Protein AF-A0A0F9FDE9-F1 (afdb_monomer)

Mean predicted aligned error: 2.9 Å

InterPro domains:
  IPR000340 Dual specificity phosphatase, catalytic domain [PF00782] (27-140)
  IPR000387 Tyrosine-specific protein phosphatases domain [PS50056] (70-134)
  IPR016130 Protein-tyrosine phosphatase, active site [PS00383] (91-101)
  IPR020422 Dual specificity protein phosphatase domain [PS50054] (2-144)
  IPR020422 Dual specificity protein phosphatase domain [SM00195] (2-141)
  IPR029021 Protein-tyrosine phosphatase-like [G3DSA:3.90.190.10] (6-143)
  IPR029021 Protein-tyrosine phosphatase-like [SSF52799] (19-141)
  IPR050561 Protein Tyrosine Phosphatase [PTHR23339] (28-136)

Nearest PDB structures (foldseek):
  2g6z-assembly1_B  TM=8.691E-01  e=6.005E-10  Homo sapiens
  4erc-assembly1_A  TM=8.427E-01  e=4.369E-09  Homo sapiens
  4d3p-assembly1_A  TM=8.347E-01  e=7.290E-09  Homo sapiens
  4jmk-assembly1_A  TM=8.063E-01  e=2.026E-09  Homo sapiens
  4d3q-assembly1_B  TM=8.545E-01  e=1.217E-08  Homo sapiens

Secondary structure (DSSP, 8-state):
---EEEETTTEEEE---TTS-HHHHHHHHHHHT--EEEE-SSS--TTTSSSSS-EEEE----SSS-S-HHHHHHHHHHHHHHHHTT--EEEE-SSSSSHHHHHHHHHHHHHHT--HHHHHHHHHHHSTT----HHHHHHHHT--

Sequence (144 aa):
MKVYEILAGKLYQRGRFDKWPKERKLLELKELGITVVANMIRIPDDDISGPDGVEYYMLPIADGKIKDPDMLNKLADRLLQRILEGQKVLIHCNAGRNRSGLVSALIVRGYYNISGQEALNYVRRKRPQAIANPHFEAYLEGLP

pLDDT: mean 94.73, std 7.22, range [53.69, 98.81]

Foldseek 3Di:
DDWFDLDPLAEIWFEDDLPPDLVVVVVVCVVSQAQEEEEQAPDDRPSQVDPPRHHYHYDHADLAAGDCVPVLLVVLVVSLVCSVVVHHYYYYYHGRQAPSLLSQLSSQCVNVVHALQVSNVSSCVRPPNGHVHVNSVVVRNPGD

Organism: NCBI:txid412755

Structure (mmCIF, N/CA/C/O backbone):
data_AF-A0A0F9FDE9-F1
#
_entry.id   AF-A0A0F9FDE9-F1
#
loop_
_atom_site.group_PDB
_atom_site.id
_atom_site.type_symbol
_atom_site.label_atom_id
_atom_site.label_alt_id
_atom_site.label_comp_id
_atom_site.label_asym_id
_atom_site.label_entity_id
_atom_site.label_seq_id
_atom_site.pdbx_PDB_ins_code
_atom_site.Cartn_x
_atom_site.Cartn_y
_atom_site.Cartn_z
_atom_site.occupancy
_atom_site.B_iso_or_equiv
_atom_site.auth_seq_id
_atom_site.auth_comp_id
_atom_site.auth_asym_id
_atom_site.auth_atom_id
_atom_site.pdbx_PDB_model_num
ATOM 1 N N . MET A 1 1 ? 16.922 5.237 -2.131 1.00 61.84 1 MET A N 1
ATOM 2 C CA . MET A 1 1 ? 15.735 5.524 -1.290 1.00 61.84 1 MET A CA 1
ATOM 3 C C . MET A 1 1 ? 15.501 4.341 -0.374 1.00 61.84 1 MET A C 1
ATOM 5 O O . MET A 1 1 ? 15.665 3.223 -0.835 1.00 61.84 1 MET A O 1
ATOM 9 N N . LYS A 1 2 ? 15.155 4.595 0.891 1.00 87.94 2 LYS A N 1
ATOM 10 C CA . LYS A 1 2 ? 14.955 3.576 1.930 1.00 87.94 2 LYS A CA 1
ATOM 11 C C . LYS A 1 2 ? 13.612 2.848 1.755 1.00 87.94 2 LYS A C 1
ATOM 13 O O . LYS A 1 2 ? 12.614 3.488 1.413 1.00 87.94 2 LYS A O 1
ATOM 18 N N . VAL A 1 3 ? 13.599 1.540 2.006 1.00 94.62 3 VAL A N 1
ATOM 19 C CA . VAL A 1 3 ? 12.375 0.753 2.220 1.00 94.62 3 VAL A CA 1
ATOM 20 C C . VAL A 1 3 ? 11.953 0.916 3.679 1.00 94.62 3 VAL A C 1
ATOM 22 O O . VAL A 1 3 ? 12.781 0.831 4.584 1.00 94.62 3 VAL A O 1
ATOM 25 N N . TYR A 1 4 ? 10.676 1.205 3.909 1.00 97.50 4 TYR A N 1
ATOM 26 C CA . TYR A 1 4 ? 10.102 1.351 5.243 1.00 97.50 4 TYR A CA 1
ATOM 27 C C . TYR A 1 4 ? 9.238 0.140 5.545 1.00 97.50 4 TYR A C 1
ATOM 29 O O . TYR A 1 4 ? 8.319 -0.163 4.791 1.00 97.50 4 TYR A O 1
ATOM 37 N N . GLU A 1 5 ? 9.511 -0.523 6.655 1.00 97.62 5 GLU A N 1
ATOM 38 C CA . GLU A 1 5 ? 8.650 -1.577 7.166 1.00 97.62 5 GLU A CA 1
ATOM 39 C C . GLU A 1 5 ? 7.506 -0.945 7.964 1.00 97.62 5 GLU A C 1
ATOM 41 O O . GLU A 1 5 ? 7.723 -0.262 8.968 1.00 97.62 5 GLU A O 1
ATOM 46 N N . ILE A 1 6 ? 6.284 -1.118 7.469 1.00 98.50 6 ILE A N 1
ATOM 47 C CA . ILE A 1 6 ? 5.075 -0.578 8.086 1.00 98.50 6 ILE A CA 1
ATOM 48 C C . ILE A 1 6 ? 4.540 -1.596 9.089 1.00 98.50 6 ILE A C 1
ATOM 50 O O . ILE A 1 6 ? 4.514 -1.311 10.285 1.00 98.50 6 ILE A O 1
ATOM 54 N N . LEU A 1 7 ? 4.203 -2.803 8.625 1.00 98.25 7 LEU A N 1
ATOM 55 C CA . LEU A 1 7 ? 3.902 -3.946 9.488 1.00 98.25 7 LEU A CA 1
ATOM 56 C C . LEU A 1 7 ? 5.125 -4.857 9.528 1.00 98.25 7 LEU A C 1
ATOM 58 O O . LEU A 1 7 ? 5.580 -5.317 8.480 1.00 98.25 7 LEU A O 1
ATOM 62 N N . ALA A 1 8 ? 5.627 -5.125 10.733 1.00 96.94 8 ALA A N 1
ATOM 63 C CA . ALA A 1 8 ? 6.828 -5.928 10.944 1.00 96.94 8 ALA A CA 1
ATOM 64 C C . ALA A 1 8 ? 6.718 -7.298 10.252 1.00 96.94 8 ALA A C 1
ATOM 66 O O . ALA A 1 8 ? 5.791 -8.071 10.521 1.00 96.94 8 ALA A O 1
ATOM 67 N N . GLY A 1 9 ? 7.658 -7.565 9.348 1.00 96.88 9 GLY A N 1
ATOM 68 C CA . GLY A 1 9 ? 7.793 -8.777 8.551 1.00 96.88 9 GLY A CA 1
ATOM 69 C C . GLY A 1 9 ? 6.763 -8.960 7.437 1.00 96.88 9 GLY A C 1
ATOM 70 O O . GLY A 1 9 ? 6.779 -10.017 6.814 1.00 96.88 9 GLY A O 1
ATOM 71 N N . LYS A 1 10 ? 5.847 -8.004 7.215 1.00 98.25 10 LYS A N 1
ATOM 72 C CA . LYS A 1 10 ? 4.619 -8.230 6.425 1.00 98.25 10 LYS A CA 1
ATOM 73 C C . LYS A 1 10 ? 4.354 -7.185 5.346 1.00 98.25 10 LYS A C 1
ATOM 75 O O . LYS A 1 10 ? 4.055 -7.542 4.212 1.00 98.25 10 LYS A O 1
ATOM 80 N N . LEU A 1 11 ? 4.436 -5.900 5.695 1.00 98.69 11 LEU A N 1
ATOM 81 C CA . LEU A 1 11 ? 4.068 -4.799 4.801 1.00 98.69 11 LEU A CA 1
ATOM 82 C C . LEU A 1 11 ? 5.204 -3.790 4.706 1.00 98.69 11 LEU A C 1
ATOM 84 O O . LEU A 1 11 ? 5.589 -3.173 5.701 1.00 98.69 11 LEU A O 1
ATOM 88 N N . TYR A 1 12 ? 5.664 -3.564 3.484 1.00 98.50 12 TYR A N 1
ATOM 89 C CA . TYR A 1 12 ? 6.759 -2.671 3.150 1.00 98.50 12 TYR A CA 1
ATOM 90 C C . TYR A 1 12 ? 6.272 -1.523 2.270 1.00 98.50 12 TYR A C 1
ATOM 92 O O . TYR A 1 12 ? 5.378 -1.669 1.438 1.00 98.50 12 TYR A O 1
ATOM 100 N N . GLN A 1 13 ? 6.897 -0.360 2.423 1.00 97.88 13 GLN A N 1
ATOM 101 C CA . GLN A 1 13 ? 6.568 0.845 1.680 1.00 97.88 13 GLN A CA 1
ATOM 102 C C . GLN A 1 13 ? 7.834 1.524 1.160 1.00 97.88 13 GLN A C 1
ATOM 104 O O . GLN A 1 13 ? 8.729 1.876 1.929 1.00 97.88 13 GLN A O 1
ATOM 109 N N . ARG A 1 14 ? 7.883 1.830 -0.139 1.00 96.31 14 ARG A N 1
ATOM 110 C CA . ARG A 1 14 ? 9.014 2.554 -0.742 1.00 96.31 14 ARG A CA 1
ATOM 111 C C . ARG A 1 14 ? 8.585 3.555 -1.809 1.00 96.31 14 ARG A C 1
ATOM 113 O O . ARG A 1 14 ? 7.402 3.694 -2.118 1.00 96.31 14 ARG A O 1
ATOM 120 N N . GLY A 1 15 ? 9.547 4.321 -2.315 1.00 96.25 15 GLY A N 1
ATOM 121 C CA . GLY A 1 15 ? 9.362 5.071 -3.558 1.00 96.25 15 GLY A CA 1
ATOM 122 C C . GLY A 1 15 ? 9.792 4.284 -4.776 1.00 96.25 15 GLY A C 1
ATOM 123 O O . GLY A 1 15 ? 10.234 3.141 -4.656 1.00 96.25 15 GLY A O 1
ATOM 124 N N . ARG A 1 16 ? 9.643 4.908 -5.940 1.00 94.44 16 ARG A N 1
ATOM 125 C CA . ARG A 1 16 ? 9.746 4.223 -7.220 1.00 94.44 16 ARG A CA 1
ATOM 126 C C . ARG A 1 16 ? 11.128 3.627 -7.403 1.00 94.44 16 ARG A C 1
ATOM 128 O O . ARG A 1 16 ? 12.128 4.142 -6.895 1.00 94.44 16 ARG A O 1
ATOM 135 N N . PHE A 1 17 ? 11.149 2.520 -8.114 1.00 94.00 17 PHE A N 1
ATOM 136 C CA . PHE A 1 17 ? 12.357 1.759 -8.376 1.00 94.00 17 PHE A CA 1
ATOM 137 C C . PHE A 1 17 ? 12.316 1.062 -9.719 1.00 94.00 17 PHE A C 1
ATOM 139 O O . PHE A 1 17 ? 13.255 0.361 -10.042 1.00 94.00 17 PHE A O 1
ATOM 146 N N . ASP A 1 18 ? 11.298 1.361 -10.523 1.00 91.56 18 ASP A N 1
ATOM 147 C CA . ASP A 1 18 ? 11.097 0.865 -11.879 1.00 91.56 18 ASP A CA 1
ATOM 148 C C . ASP A 1 18 ? 12.332 1.064 -12.765 1.00 91.56 18 ASP A C 1
ATOM 150 O O . ASP A 1 18 ? 12.694 0.185 -13.536 1.00 91.56 18 ASP A O 1
ATOM 154 N N . LYS A 1 19 ? 13.051 2.178 -12.575 1.00 92.06 19 LYS A N 1
ATOM 155 C CA . LYS A 1 19 ? 14.282 2.500 -13.313 1.00 92.06 19 LYS A CA 1
ATOM 156 C C . LYS A 1 19 ? 15.550 1.808 -12.796 1.00 92.06 19 LYS A C 1
ATOM 158 O O . LYS A 1 19 ? 16.637 2.108 -13.283 1.00 92.06 19 LYS A O 1
ATOM 163 N N . TRP A 1 20 ? 15.469 1.000 -11.743 1.00 93.31 20 TRP A N 1
ATOM 164 C CA . TRP A 1 20 ? 16.635 0.261 -11.257 1.00 93.31 20 TRP A CA 1
ATOM 165 C C . TRP A 1 20 ? 16.937 -0.920 -12.185 1.00 93.31 20 TRP A C 1
ATOM 167 O O . TRP A 1 20 ? 16.002 -1.462 -12.770 1.00 93.31 20 TRP A O 1
ATOM 177 N N . PRO A 1 21 ? 18.208 -1.360 -12.276 1.00 94.69 21 PRO A N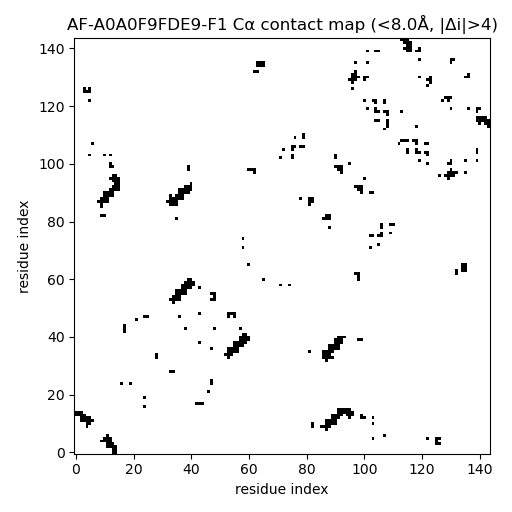 1
ATOM 178 C CA . PRO A 1 21 ? 18.546 -2.607 -12.959 1.00 94.69 21 PRO A CA 1
ATOM 179 C C . PRO A 1 21 ? 17.722 -3.779 -12.413 1.00 94.69 21 PRO A C 1
ATOM 181 O O . PRO A 1 21 ? 17.557 -3.880 -11.191 1.00 94.69 21 PRO A O 1
ATOM 184 N N . LYS A 1 22 ? 17.223 -4.653 -13.295 1.00 91.75 22 LYS A N 1
ATOM 185 C CA . LYS A 1 22 ? 16.360 -5.797 -12.954 1.00 91.75 22 LYS A CA 1
ATOM 186 C C . LYS A 1 22 ? 16.918 -6.618 -11.795 1.00 91.75 22 LYS A C 1
ATOM 188 O O . LYS A 1 22 ? 16.222 -6.857 -10.811 1.00 91.75 22 LYS A O 1
ATOM 193 N N . GLU A 1 23 ? 18.194 -6.975 -11.859 1.00 92.25 23 GLU A N 1
ATOM 194 C CA . GLU A 1 23 ? 18.872 -7.833 -10.884 1.00 92.25 23 GLU A CA 1
ATOM 195 C C . GLU A 1 23 ? 18.854 -7.203 -9.491 1.00 92.25 23 GLU A C 1
ATOM 197 O O . GLU A 1 23 ? 18.608 -7.878 -8.494 1.00 92.25 23 GLU A O 1
ATOM 202 N N . ARG A 1 24 ? 19.038 -5.880 -9.421 1.00 93.50 24 ARG A N 1
ATOM 203 C CA . ARG A 1 24 ? 18.972 -5.130 -8.165 1.00 93.50 24 ARG A CA 1
ATOM 204 C C . ARG A 1 24 ? 17.560 -5.128 -7.584 1.00 93.50 24 ARG A C 1
ATOM 206 O O . ARG A 1 24 ? 17.415 -5.215 -6.367 1.00 93.50 24 ARG A O 1
ATOM 213 N N . LYS A 1 25 ? 16.532 -4.991 -8.430 1.00 92.44 25 LYS A N 1
ATOM 214 C CA . LYS A 1 25 ? 15.128 -5.044 -7.993 1.00 92.44 25 LYS A CA 1
ATOM 215 C C . LYS A 1 25 ? 14.829 -6.408 -7.384 1.00 92.44 25 LYS A C 1
ATOM 217 O O . LYS A 1 25 ? 14.410 -6.481 -6.234 1.00 92.44 25 LYS A O 1
ATOM 222 N N . LEU A 1 26 ? 15.120 -7.472 -8.130 1.00 91.94 26 LEU A N 1
ATOM 223 C CA . LEU A 1 26 ? 14.844 -8.845 -7.715 1.00 91.94 26 LEU A CA 1
ATOM 224 C C . LEU A 1 26 ? 15.641 -9.255 -6.474 1.00 91.94 26 LEU A C 1
ATOM 226 O O . LEU A 1 26 ? 15.093 -9.934 -5.609 1.00 91.94 26 LEU A O 1
ATOM 230 N N . LEU A 1 27 ? 16.896 -8.810 -6.344 1.00 92.56 27 LEU A N 1
ATOM 231 C CA . LEU A 1 27 ? 17.698 -9.065 -5.150 1.00 92.56 27 LEU A CA 1
ATOM 232 C C . LEU A 1 27 ? 17.063 -8.443 -3.899 1.00 92.56 27 LEU A C 1
ATOM 234 O O . LEU A 1 27 ? 16.891 -9.147 -2.911 1.00 92.56 27 LEU A O 1
ATOM 238 N N . GLU A 1 28 ? 16.644 -7.172 -3.951 1.00 93.12 28 GLU A N 1
ATOM 239 C CA . GLU A 1 28 ? 15.999 -6.513 -2.803 1.00 93.12 28 GLU A CA 1
ATOM 240 C C . GLU A 1 28 ? 14.677 -7.204 -2.424 1.00 93.12 28 GLU A C 1
ATOM 242 O O . GLU A 1 28 ? 14.412 -7.436 -1.242 1.00 93.12 28 GLU A O 1
ATOM 247 N N . LEU A 1 29 ? 13.859 -7.577 -3.418 1.00 94.19 29 LEU A N 1
ATOM 248 C CA . LEU A 1 29 ? 12.620 -8.321 -3.171 1.00 94.19 29 LEU A CA 1
ATOM 249 C C . LEU A 1 29 ? 12.913 -9.676 -2.512 1.00 94.19 29 LEU A C 1
ATOM 251 O O . LEU A 1 29 ? 12.275 -10.022 -1.519 1.00 94.19 29 LEU A O 1
ATOM 255 N N . LYS A 1 30 ? 13.916 -10.408 -3.008 1.00 93.56 30 LYS A N 1
ATOM 256 C CA . LYS A 1 30 ? 14.326 -11.712 -2.475 1.00 93.56 30 LYS A CA 1
ATOM 257 C C . LYS A 1 30 ? 14.874 -11.617 -1.051 1.00 93.56 30 LYS A C 1
ATOM 259 O O . LYS A 1 30 ? 14.472 -12.411 -0.207 1.00 93.56 30 LYS A O 1
ATOM 264 N N . GLU A 1 31 ? 15.750 -10.654 -0.767 1.00 94.25 31 GLU A N 1
ATOM 265 C CA . GLU A 1 31 ? 16.344 -10.451 0.565 1.00 94.25 31 GLU A CA 1
ATOM 266 C C . GLU A 1 31 ? 15.289 -10.123 1.626 1.00 94.25 31 GLU A C 1
ATOM 268 O O . GLU A 1 31 ? 15.366 -10.597 2.759 1.00 94.25 31 GLU A O 1
ATOM 273 N N . LEU A 1 32 ? 14.262 -9.355 1.256 1.00 94.69 32 LEU A N 1
ATOM 274 C CA . LEU A 1 32 ? 13.136 -9.048 2.140 1.00 94.69 32 LEU A CA 1
ATOM 275 C C . LEU A 1 32 ? 12.085 -10.174 2.173 1.00 94.69 32 LEU A C 1
ATOM 277 O O . LEU A 1 32 ? 11.225 -10.203 3.061 1.00 94.69 32 LEU A O 1
ATOM 281 N N . GLY A 1 33 ? 12.159 -11.130 1.244 1.00 95.19 33 GLY A N 1
ATOM 282 C CA . GLY A 1 33 ? 11.176 -12.196 1.050 1.00 95.19 33 GLY A CA 1
ATOM 283 C C . GLY A 1 33 ? 9.830 -11.684 0.534 1.00 95.19 33 GLY A C 1
ATOM 284 O O . GLY A 1 33 ? 8.797 -12.249 0.880 1.00 95.19 33 GLY A O 1
ATOM 28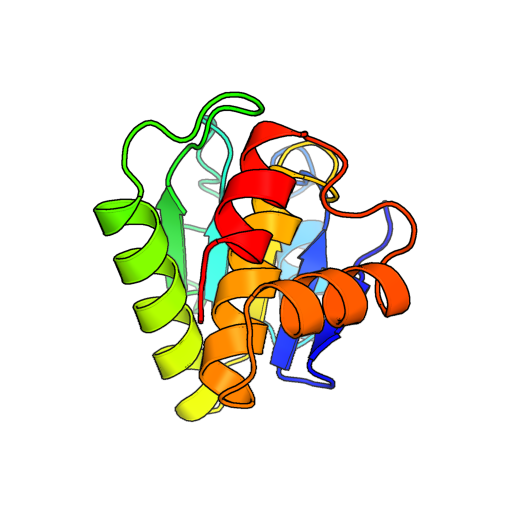5 N N . ILE A 1 34 ? 9.833 -10.579 -0.216 1.00 95.81 34 ILE A N 1
ATOM 286 C CA . ILE A 1 34 ? 8.643 -9.980 -0.823 1.00 95.81 34 ILE A CA 1
ATOM 287 C C . ILE A 1 34 ? 8.157 -10.871 -1.961 1.00 95.81 34 ILE A C 1
ATOM 289 O O . ILE A 1 34 ? 8.902 -11.169 -2.891 1.00 95.81 34 ILE A O 1
ATOM 293 N N . THR A 1 35 ? 6.883 -11.242 -1.895 1.00 95.44 35 THR A N 1
ATOM 294 C CA . THR A 1 35 ? 6.208 -12.089 -2.887 1.00 95.44 35 THR A CA 1
ATOM 295 C C . THR A 1 35 ? 5.064 -11.365 -3.589 1.00 95.44 35 THR A C 1
ATOM 297 O O . THR A 1 35 ? 4.501 -11.896 -4.538 1.00 95.44 35 THR A O 1
ATOM 300 N N . VAL A 1 36 ? 4.721 -10.148 -3.152 1.00 97.06 36 VAL A N 1
ATOM 301 C CA . VAL A 1 36 ? 3.659 -9.331 -3.747 1.00 97.06 36 VAL A CA 1
ATOM 302 C C . VAL A 1 36 ? 4.123 -7.881 -3.867 1.00 97.06 36 VAL A C 1
ATOM 304 O O . VAL A 1 36 ? 4.590 -7.287 -2.892 1.00 97.06 36 VAL A O 1
ATOM 307 N N . VAL A 1 37 ? 3.957 -7.271 -5.040 1.00 97.12 37 VAL A N 1
ATOM 308 C CA . VAL A 1 37 ? 4.283 -5.860 -5.291 1.00 97.12 37 VAL A CA 1
ATOM 309 C C . VAL A 1 37 ? 3.051 -5.114 -5.788 1.00 97.12 37 VAL A C 1
ATOM 311 O O . VAL A 1 37 ? 2.402 -5.530 -6.741 1.00 97.12 37 VAL A O 1
ATOM 314 N N . ALA A 1 38 ? 2.752 -3.972 -5.169 1.00 97.69 38 ALA A N 1
ATOM 315 C CA . ALA A 1 38 ? 1.670 -3.080 -5.562 1.00 97.69 38 ALA A CA 1
ATOM 316 C C . ALA A 1 38 ? 2.207 -1.718 -6.034 1.00 97.69 38 ALA A C 1
ATOM 318 O O . ALA A 1 38 ? 2.817 -0.957 -5.271 1.00 97.69 38 ALA A O 1
ATOM 319 N N . ASN A 1 39 ? 1.937 -1.393 -7.297 1.00 96.75 39 ASN A N 1
ATOM 320 C CA . ASN A 1 39 ? 2.395 -0.196 -7.986 1.00 96.75 39 ASN A CA 1
ATOM 321 C C . ASN A 1 39 ? 1.290 0.867 -8.117 1.00 96.75 39 ASN A C 1
ATOM 323 O O . ASN A 1 39 ? 0.277 0.655 -8.785 1.00 96.75 39 ASN A O 1
ATOM 327 N N . MET A 1 40 ? 1.511 2.037 -7.507 1.00 97.19 40 MET A N 1
ATOM 328 C CA . MET A 1 40 ? 0.571 3.167 -7.529 1.00 97.19 40 MET A CA 1
ATOM 329 C C . MET A 1 40 ? 0.912 4.256 -8.566 1.00 97.19 40 MET A C 1
ATOM 331 O O . MET A 1 40 ? 0.369 5.365 -8.500 1.00 97.19 40 MET A O 1
ATOM 335 N N . ILE A 1 41 ? 1.853 4.010 -9.485 1.00 95.44 41 ILE A N 1
ATOM 336 C CA . ILE A 1 41 ? 2.217 4.931 -10.579 1.00 95.44 41 ILE A CA 1
ATOM 337 C C . ILE A 1 41 ? 1.718 4.411 -11.928 1.00 95.44 41 ILE A C 1
ATOM 339 O O . ILE A 1 41 ? 1.284 3.277 -12.040 1.00 95.44 41 ILE A O 1
ATOM 343 N N . ARG A 1 42 ? 1.757 5.258 -12.964 1.00 94.62 42 ARG A N 1
ATOM 344 C CA . ARG A 1 42 ? 1.261 4.934 -14.318 1.00 94.62 42 ARG A CA 1
ATOM 345 C C . ARG A 1 42 ? 2.243 4.135 -15.181 1.00 94.62 42 ARG A C 1
ATOM 347 O O . ARG A 1 42 ? 1.941 3.874 -16.336 1.00 94.62 42 ARG A O 1
ATOM 354 N N . ILE A 1 43 ? 3.424 3.824 -14.655 1.00 93.50 43 ILE A N 1
ATOM 355 C CA . ILE A 1 43 ? 4.498 3.168 -15.404 1.00 93.50 43 ILE A CA 1
ATOM 356 C C . ILE A 1 43 ? 4.562 1.720 -14.919 1.00 93.50 43 ILE A C 1
ATOM 358 O O . ILE A 1 43 ? 4.801 1.541 -13.719 1.00 93.50 43 ILE A O 1
ATOM 362 N N . PRO A 1 44 ? 4.289 0.724 -15.782 1.00 91.50 44 PRO A N 1
ATOM 363 C CA . PRO A 1 44 ? 4.435 -0.684 -15.429 1.00 91.50 44 PRO A CA 1
ATOM 364 C C . PRO A 1 44 ? 5.906 -1.025 -15.213 1.00 91.50 44 PRO A C 1
ATOM 366 O O . PRO A 1 44 ? 6.795 -0.310 -15.672 1.00 91.50 44 PRO A O 1
ATOM 369 N N . ASP A 1 45 ? 6.148 -2.089 -14.457 1.00 90.88 45 ASP A N 1
ATOM 370 C CA . ASP A 1 45 ? 7.490 -2.599 -14.203 1.00 90.88 45 ASP A CA 1
ATOM 371 C C . ASP A 1 45 ? 7.571 -4.037 -14.718 1.00 90.88 45 ASP A C 1
ATOM 373 O O . ASP A 1 45 ? 7.280 -4.983 -13.985 1.00 90.88 45 ASP A O 1
ATOM 377 N N . ASP A 1 46 ? 7.925 -4.167 -15.999 1.00 87.81 46 ASP A N 1
ATOM 378 C CA . ASP A 1 46 ? 7.964 -5.444 -16.728 1.00 87.81 46 ASP A CA 1
ATOM 379 C C . ASP A 1 46 ? 8.991 -6.430 -16.152 1.00 87.81 46 ASP A C 1
ATOM 381 O O . ASP A 1 46 ? 8.878 -7.642 -16.321 1.00 87.81 46 ASP A O 1
ATOM 385 N N . ASP A 1 47 ? 9.972 -5.918 -15.406 1.00 88.62 47 ASP A N 1
ATOM 386 C CA . ASP A 1 47 ? 10.953 -6.744 -14.707 1.00 88.62 47 ASP A CA 1
ATOM 387 C C . ASP A 1 47 ? 10.365 -7.448 -13.477 1.00 88.62 47 ASP A C 1
ATOM 389 O O . ASP A 1 47 ? 10.947 -8.428 -13.012 1.00 88.62 47 ASP A O 1
ATOM 393 N N . ILE A 1 48 ? 9.253 -6.934 -12.933 1.00 86.75 48 ILE A N 1
ATOM 394 C CA . ILE A 1 48 ? 8.552 -7.489 -11.765 1.00 86.75 48 ILE A CA 1
ATOM 395 C C . ILE A 1 48 ? 7.298 -8.252 -12.189 1.00 86.75 48 ILE A C 1
ATOM 397 O O . ILE A 1 48 ? 6.989 -9.273 -11.587 1.00 86.75 48 ILE A O 1
ATOM 401 N N . SER A 1 49 ? 6.576 -7.792 -13.214 1.00 73.56 49 SER A N 1
ATOM 402 C CA . SER A 1 49 ? 5.313 -8.395 -13.672 1.00 73.56 49 SER A CA 1
ATOM 403 C C . SER A 1 49 ? 5.475 -9.732 -14.423 1.00 73.56 49 SER A C 1
ATOM 405 O O . SER A 1 49 ? 4.566 -10.163 -15.133 1.00 73.56 49 SER A O 1
ATOM 407 N N . GLY A 1 50 ? 6.620 -10.398 -14.267 1.00 63.94 50 GLY A N 1
ATOM 408 C CA . GLY A 1 50 ? 6.971 -11.638 -14.949 1.00 63.94 50 GLY A CA 1
ATOM 409 C C . GLY A 1 50 ? 6.575 -12.921 -14.199 1.00 63.94 50 GLY A C 1
ATOM 410 O O . GLY A 1 50 ? 6.132 -12.877 -13.054 1.00 63.94 50 GLY A O 1
ATOM 411 N N . PRO A 1 51 ? 6.785 -14.094 -14.828 1.00 53.69 51 PRO A N 1
ATOM 412 C CA . PRO A 1 51 ? 6.490 -15.415 -14.252 1.00 53.69 51 PRO A CA 1
ATOM 413 C C . PRO A 1 51 ? 7.341 -15.767 -13.015 1.00 53.69 51 PRO A C 1
ATOM 415 O O . PRO A 1 51 ? 7.086 -16.770 -12.348 1.00 53.69 51 PRO A O 1
ATOM 418 N N . ASP A 1 52 ? 8.330 -14.935 -12.690 1.00 59.41 52 ASP A N 1
ATOM 419 C CA . ASP A 1 52 ? 9.244 -15.099 -11.567 1.00 59.41 52 ASP A CA 1
ATOM 420 C C . ASP A 1 52 ? 8.587 -14.660 -10.242 1.00 59.41 52 ASP A C 1
ATOM 422 O O . ASP A 1 52 ? 8.895 -13.610 -9.690 1.00 59.41 52 ASP A O 1
ATOM 426 N N . GLY A 1 53 ? 7.670 -15.481 -9.720 1.00 65.88 53 GLY A N 1
ATOM 427 C CA . GLY A 1 53 ? 7.330 -15.603 -8.291 1.00 65.88 53 GLY A CA 1
ATOM 428 C C . GLY A 1 53 ? 6.734 -14.401 -7.537 1.00 65.88 53 GLY A C 1
ATOM 429 O O . GLY A 1 53 ? 6.355 -14.575 -6.377 1.00 65.88 53 GLY A O 1
ATOM 430 N N . VAL A 1 54 ? 6.637 -13.213 -8.138 1.00 87.69 54 VAL A N 1
ATOM 431 C CA . VAL A 1 54 ? 6.111 -12.006 -7.489 1.00 87.69 54 VAL A CA 1
ATOM 432 C C . VAL A 1 54 ? 4.759 -11.642 -8.085 1.00 87.69 54 VAL A C 1
ATOM 434 O O . VAL A 1 54 ? 4.644 -11.251 -9.243 1.00 87.69 54 VAL A O 1
ATOM 437 N N . GLU A 1 55 ? 3.712 -11.735 -7.272 1.00 93.44 55 GLU A N 1
ATOM 438 C CA . GLU A 1 55 ? 2.378 -11.299 -7.664 1.00 93.44 55 GLU A CA 1
ATOM 439 C C . GLU A 1 55 ? 2.359 -9.774 -7.813 1.00 93.44 55 GLU A C 1
ATOM 441 O O . GLU A 1 55 ? 2.725 -9.033 -6.896 1.00 93.44 55 GLU A O 1
ATOM 446 N N . TYR A 1 56 ? 1.935 -9.291 -8.978 1.00 94.31 56 TYR A N 1
ATOM 447 C CA . TYR A 1 56 ? 2.013 -7.876 -9.316 1.00 94.31 56 TYR A CA 1
ATOM 448 C C . TYR A 1 56 ? 0.631 -7.235 -9.425 1.00 94.31 56 TYR A C 1
ATOM 450 O O . TYR A 1 56 ? -0.213 -7.643 -10.221 1.00 94.31 56 TYR A O 1
ATOM 458 N N . TYR A 1 57 ? 0.430 -6.175 -8.650 1.00 95.50 57 TYR A N 1
ATOM 459 C CA . TYR A 1 57 ? -0.760 -5.338 -8.669 1.00 95.50 57 TYR A CA 1
ATOM 460 C C . TYR A 1 57 ? -0.418 -3.948 -9.180 1.00 95.50 57 TYR A C 1
ATOM 462 O O . TYR A 1 57 ? 0.550 -3.330 -8.738 1.00 95.50 57 TYR A O 1
ATOM 470 N N . MET A 1 58 ? -1.268 -3.401 -10.042 1.00 94.88 58 MET A N 1
ATOM 471 C CA . MET A 1 58 ? -1.135 -2.028 -10.507 1.00 94.88 58 MET A CA 1
ATOM 472 C C . MET A 1 58 ? -2.461 -1.292 -10.374 1.00 94.88 58 MET A C 1
ATOM 474 O O . MET A 1 58 ? -3.466 -1.689 -10.956 1.00 94.88 58 MET A O 1
ATOM 478 N N . LEU A 1 59 ? -2.443 -0.186 -9.635 1.00 96.31 59 LEU A N 1
ATOM 479 C CA . LEU A 1 59 ? -3.560 0.748 -9.555 1.00 96.31 59 LEU A CA 1
ATOM 480 C C . LEU A 1 59 ? -2.996 2.170 -9.525 1.00 96.31 59 LEU A C 1
ATOM 482 O O . LEU A 1 59 ? -2.637 2.673 -8.462 1.00 96.31 59 LEU A O 1
ATOM 486 N N . PRO A 1 60 ? -2.870 2.845 -10.677 1.00 95.38 60 PRO A N 1
ATOM 487 C CA . PRO A 1 60 ? -2.327 4.192 -10.707 1.00 95.38 60 PRO A CA 1
ATOM 488 C C . PRO A 1 60 ? -3.262 5.180 -9.999 1.00 95.38 60 PRO A C 1
ATOM 490 O O . PRO A 1 60 ? -4.368 5.450 -10.464 1.00 95.38 60 PRO A O 1
ATOM 493 N N . ILE A 1 61 ? -2.793 5.786 -8.907 1.00 94.00 61 ILE A N 1
ATOM 494 C CA . ILE A 1 61 ? -3.560 6.774 -8.133 1.00 94.00 61 ILE A CA 1
ATOM 495 C C . ILE A 1 61 ? -2.947 8.163 -8.343 1.00 94.00 61 ILE A C 1
ATOM 497 O O . ILE A 1 61 ? -1.723 8.326 -8.389 1.00 94.00 61 ILE A O 1
ATOM 501 N N . ALA A 1 62 ? -3.790 9.188 -8.481 1.00 92.75 62 ALA A N 1
ATOM 502 C CA . ALA A 1 62 ? -3.346 10.580 -8.522 1.00 92.75 62 ALA A CA 1
ATOM 503 C C . ALA A 1 62 ? -2.948 11.060 -7.118 1.00 92.75 62 ALA A C 1
ATOM 505 O O . ALA A 1 62 ? -3.619 10.748 -6.144 1.00 92.75 62 ALA A O 1
ATOM 506 N N . ASP A 1 63 ? -1.880 11.851 -7.001 1.00 92.50 63 ASP A N 1
ATOM 507 C CA . ASP A 1 63 ? -1.505 12.496 -5.733 1.00 92.50 63 ASP A CA 1
ATOM 508 C C . ASP A 1 63 ? -2.354 13.762 -5.530 1.00 92.50 63 ASP A C 1
ATOM 510 O O . ASP A 1 63 ? -1.884 14.884 -5.679 1.00 92.50 63 ASP A O 1
ATOM 514 N N . GLY A 1 64 ? -3.652 13.568 -5.312 1.00 93.12 64 GLY A N 1
ATOM 515 C CA . GLY A 1 64 ? -4.653 14.629 -5.227 1.00 93.12 64 GLY A CA 1
ATOM 516 C C . GLY A 1 64 ? -5.957 14.075 -4.666 1.00 93.12 64 GLY A C 1
ATOM 517 O O . GLY A 1 64 ? -5.927 13.243 -3.765 1.00 93.12 64 GLY A O 1
ATOM 518 N N . LYS A 1 65 ? -7.101 14.499 -5.209 1.00 93.38 65 LYS A N 1
ATOM 519 C CA . LYS A 1 65 ? -8.405 13.933 -4.836 1.00 93.38 65 LYS A CA 1
ATOM 520 C C . LYS A 1 65 ? -8.480 12.441 -5.171 1.00 93.38 65 LYS A C 1
ATOM 522 O O . LYS A 1 65 ? -8.070 12.024 -6.259 1.00 93.38 65 LYS A O 1
ATOM 527 N N . ILE A 1 66 ? -9.053 11.661 -4.258 1.00 94.69 66 ILE A N 1
ATOM 528 C CA . ILE A 1 66 ? -9.405 10.260 -4.503 1.00 94.69 66 ILE A CA 1
ATOM 529 C C . ILE A 1 66 ? -10.571 10.246 -5.491 1.00 94.69 66 ILE A C 1
ATOM 531 O O . ILE A 1 66 ? -11.585 10.898 -5.262 1.00 94.69 66 ILE A O 1
ATOM 535 N N . LYS A 1 67 ? -10.392 9.552 -6.617 1.00 92.75 67 LYS A N 1
ATOM 536 C CA . LYS A 1 67 ? -11.409 9.467 -7.677 1.00 92.75 67 LYS A CA 1
ATOM 537 C C . LYS A 1 67 ? -12.307 8.244 -7.540 1.00 92.75 67 LYS A C 1
ATOM 539 O O . LYS A 1 67 ? -13.476 8.326 -7.882 1.00 92.75 67 LYS A O 1
ATOM 544 N N . ASP A 1 68 ? -11.740 7.140 -7.067 1.00 94.31 68 ASP A N 1
ATOM 545 C CA . ASP A 1 68 ? -12.411 5.847 -6.963 1.00 94.31 68 ASP A CA 1
ATOM 546 C C . ASP A 1 68 ? -12.030 5.196 -5.621 1.00 94.31 68 ASP A C 1
ATOM 548 O O . ASP A 1 68 ? -11.029 4.474 -5.535 1.00 94.31 68 ASP A O 1
ATOM 552 N N . PRO A 1 69 ? -12.742 5.547 -4.534 1.00 94.69 69 PRO A N 1
ATOM 553 C CA . PRO A 1 69 ? -12.482 4.982 -3.214 1.00 94.69 69 PRO A CA 1
ATOM 554 C C . PRO A 1 69 ? -12.804 3.482 -3.152 1.00 94.69 69 PRO A C 1
ATOM 556 O O . PRO A 1 69 ? -12.138 2.754 -2.421 1.00 94.69 69 PRO A O 1
ATOM 559 N N . ASP A 1 70 ? -13.761 2.996 -3.943 1.00 95.94 70 ASP A N 1
ATOM 560 C CA . ASP A 1 70 ? -14.159 1.586 -3.934 1.00 95.94 70 ASP A CA 1
ATOM 561 C C . ASP A 1 70 ? -13.060 0.695 -4.509 1.00 95.94 70 ASP A C 1
ATOM 563 O O . ASP A 1 70 ? -12.714 -0.329 -3.920 1.00 95.94 70 ASP A O 1
ATOM 567 N N . MET A 1 71 ? -12.461 1.087 -5.637 1.00 96.06 71 MET A N 1
ATOM 568 C CA . MET A 1 71 ? -11.324 0.369 -6.217 1.00 96.06 71 MET A CA 1
ATOM 569 C C . MET A 1 71 ? -10.101 0.403 -5.294 1.00 96.06 71 MET A C 1
ATOM 571 O O . MET A 1 71 ? -9.386 -0.592 -5.162 1.00 96.06 71 MET A O 1
ATOM 575 N N . LEU A 1 72 ? -9.873 1.540 -4.631 1.00 96.75 72 LEU A N 1
ATOM 576 C CA . LEU A 1 72 ? -8.806 1.696 -3.648 1.00 96.75 72 LEU A CA 1
ATOM 577 C C . LEU A 1 72 ? -8.979 0.731 -2.465 1.00 96.75 72 LEU A C 1
ATOM 579 O O . LEU A 1 72 ? -8.025 0.039 -2.107 1.00 96.75 72 LEU A O 1
ATOM 583 N N . ASN A 1 73 ? -10.184 0.657 -1.895 1.00 96.75 73 ASN A N 1
ATOM 584 C CA . ASN A 1 73 ? -10.490 -0.252 -0.791 1.00 96.75 73 ASN A CA 1
ATOM 585 C C . ASN A 1 73 ? -10.402 -1.715 -1.227 1.00 96.75 73 ASN A C 1
ATOM 587 O O . ASN A 1 73 ? -9.726 -2.493 -0.567 1.00 96.75 73 ASN A O 1
ATOM 591 N N . LYS A 1 74 ? -10.951 -2.074 -2.396 1.00 97.94 74 LYS A N 1
ATOM 592 C CA . LYS A 1 74 ? -10.829 -3.433 -2.952 1.00 97.94 74 LYS A CA 1
ATOM 593 C C . LYS A 1 74 ? -9.374 -3.868 -3.118 1.00 97.94 74 LYS A C 1
ATOM 595 O O . LYS A 1 74 ? -9.044 -5.020 -2.843 1.00 97.94 74 LYS A O 1
ATOM 600 N N . LEU A 1 75 ? -8.496 -2.968 -3.567 1.00 98.06 75 LEU A N 1
ATOM 601 C CA . LEU A 1 75 ? -7.067 -3.263 -3.636 1.00 98.06 75 LEU A CA 1
ATOM 602 C C . LEU A 1 75 ? -6.473 -3.460 -2.237 1.00 98.06 75 LEU A C 1
ATOM 604 O O . LEU A 1 75 ? -5.737 -4.423 -2.033 1.00 98.06 75 LEU A O 1
ATOM 608 N N . ALA A 1 76 ? -6.765 -2.564 -1.292 1.00 98.44 76 ALA A N 1
ATOM 609 C CA . ALA A 1 76 ? -6.258 -2.671 0.074 1.00 98.44 76 ALA A CA 1
ATOM 610 C C . ALA A 1 76 ? -6.705 -3.982 0.742 1.00 98.44 76 ALA A C 1
ATOM 612 O O . ALA A 1 76 ? -5.865 -4.686 1.298 1.00 98.44 76 ALA A O 1
ATOM 613 N N . ASP A 1 77 ? -7.976 -4.357 0.599 1.00 98.38 77 ASP A N 1
ATOM 614 C CA . ASP A 1 77 ? -8.533 -5.611 1.110 1.00 98.38 77 ASP A CA 1
ATOM 615 C C . ASP A 1 77 ? -7.841 -6.819 0.482 1.00 98.38 77 ASP A C 1
ATOM 617 O O . ASP A 1 77 ? -7.442 -7.749 1.181 1.00 98.38 77 ASP A O 1
ATOM 621 N N . ARG A 1 78 ? -7.620 -6.792 -0.836 1.00 98.38 78 ARG A N 1
ATOM 622 C CA . ARG A 1 78 ? -6.926 -7.874 -1.538 1.00 98.38 78 ARG A CA 1
ATOM 623 C C . ARG A 1 78 ? -5.484 -8.034 -1.064 1.00 98.38 78 ARG A C 1
ATOM 625 O O . ARG A 1 78 ? -5.052 -9.153 -0.813 1.00 98.38 78 ARG A O 1
ATOM 632 N N . LEU A 1 79 ? -4.748 -6.936 -0.893 1.00 98.56 79 LEU A N 1
ATOM 633 C CA . LEU A 1 79 ? -3.384 -6.969 -0.355 1.00 98.56 79 LEU A CA 1
ATOM 634 C C . LEU A 1 79 ? -3.357 -7.404 1.117 1.00 98.56 79 LEU A C 1
ATOM 636 O O . LEU A 1 79 ? -2.433 -8.104 1.528 1.00 98.56 79 LEU A O 1
ATOM 640 N N . LEU A 1 80 ? -4.367 -7.026 1.904 1.00 98.75 80 LEU A N 1
ATOM 641 C CA . LEU A 1 80 ? -4.527 -7.499 3.275 1.00 98.75 80 LEU A CA 1
ATOM 642 C C . LEU A 1 80 ? -4.723 -9.019 3.316 1.00 98.75 80 LEU A C 1
ATOM 644 O O . LEU A 1 80 ? -4.056 -9.673 4.111 1.00 98.75 80 LEU A O 1
ATOM 648 N N . GLN A 1 81 ? -5.552 -9.596 2.440 1.00 98.56 81 GLN A N 1
ATOM 649 C CA . GLN A 1 81 ? -5.711 -11.056 2.366 1.00 98.56 81 GLN A CA 1
ATOM 650 C C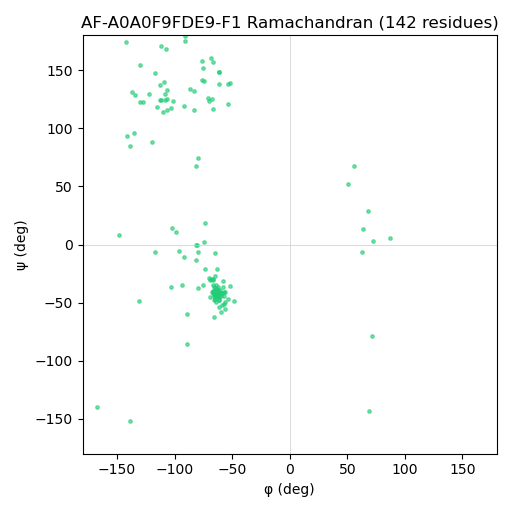 . GLN A 1 81 ? -4.376 -11.761 2.104 1.00 98.56 81 GLN A C 1
ATOM 652 O O . GLN A 1 81 ? -4.033 -12.697 2.817 1.00 98.56 81 GLN A O 1
ATOM 657 N N . ARG A 1 82 ? -3.560 -11.245 1.177 1.00 98.12 82 ARG A N 1
ATOM 658 C CA . ARG A 1 82 ? -2.214 -11.779 0.899 1.00 98.12 82 ARG A CA 1
ATOM 659 C C . ARG A 1 82 ? -1.317 -11.747 2.142 1.00 98.12 82 ARG A C 1
ATOM 661 O O . ARG A 1 82 ? -0.623 -12.714 2.444 1.00 98.12 82 ARG A O 1
ATOM 668 N N . ILE A 1 83 ? -1.375 -10.662 2.917 1.00 98.50 83 ILE A N 1
ATOM 669 C CA . ILE A 1 83 ? -0.656 -10.558 4.198 1.00 98.50 83 ILE A CA 1
ATOM 670 C C . ILE A 1 83 ? -1.144 -11.606 5.209 1.00 98.50 83 ILE A C 1
ATOM 672 O O . ILE A 1 83 ? -0.325 -12.197 5.915 1.00 98.50 83 ILE A O 1
ATOM 676 N N . LEU A 1 84 ? -2.456 -11.836 5.296 1.00 98.19 84 LEU A N 1
ATOM 677 C CA . LEU A 1 84 ? -3.047 -12.831 6.198 1.00 98.19 84 LEU A CA 1
ATOM 678 C C . LEU A 1 84 ? -2.716 -14.272 5.777 1.00 98.19 84 LEU A C 1
ATOM 680 O O . LEU A 1 84 ? -2.548 -15.131 6.637 1.00 98.19 84 LEU A O 1
ATOM 684 N N . GLU A 1 85 ? -2.524 -14.515 4.481 1.00 97.56 85 GLU A N 1
ATOM 685 C CA . GLU A 1 85 ? -2.017 -15.774 3.914 1.00 97.56 85 GLU A CA 1
ATOM 686 C C . GLU A 1 85 ? -0.499 -15.966 4.129 1.00 97.56 85 GLU A C 1
ATOM 688 O O . GLU A 1 85 ? 0.080 -16.960 3.692 1.00 97.56 85 GLU A O 1
ATOM 693 N N . GLY A 1 86 ? 0.168 -15.029 4.811 1.00 97.31 86 GLY A N 1
ATOM 694 C CA . GLY A 1 86 ? 1.591 -15.106 5.144 1.00 97.31 86 GLY A CA 1
ATOM 695 C C . GLY A 1 86 ? 2.529 -14.560 4.067 1.00 97.31 86 GLY A C 1
ATOM 696 O O . GLY A 1 86 ? 3.749 -14.647 4.222 1.00 97.31 86 GLY A O 1
ATOM 697 N N . GLN A 1 87 ? 1.998 -13.969 2.995 1.00 97.19 87 GLN A N 1
ATOM 698 C CA . GLN A 1 87 ? 2.819 -13.299 1.992 1.00 97.19 87 GLN A CA 1
ATOM 699 C C . GLN A 1 87 ? 3.315 -11.937 2.481 1.00 97.19 87 GLN A C 1
ATOM 701 O O . GLN A 1 87 ? 2.735 -11.295 3.359 1.00 97.19 87 GLN A O 1
ATOM 706 N N . LYS A 1 88 ? 4.409 -11.472 1.872 1.00 97.81 88 LYS A N 1
ATOM 707 C CA . LYS A 1 88 ? 5.000 -10.170 2.176 1.00 97.81 88 LYS A CA 1
ATOM 708 C C . LYS A 1 88 ? 4.762 -9.207 1.026 1.00 97.81 88 LYS A C 1
ATOM 710 O O . LYS A 1 88 ? 5.156 -9.475 -0.110 1.00 97.81 88 LYS A O 1
ATOM 715 N N . VAL A 1 89 ? 4.146 -8.075 1.347 1.00 98.50 89 VAL A N 1
ATOM 716 C CA . VAL A 1 89 ? 3.669 -7.089 0.374 1.00 98.50 89 VAL A CA 1
ATOM 717 C C . VAL A 1 89 ? 4.560 -5.852 0.379 1.00 98.50 89 VAL A C 1
ATOM 719 O O . VAL A 1 89 ? 4.824 -5.273 1.433 1.00 98.50 89 VAL A O 1
ATOM 722 N N . LEU A 1 90 ? 4.965 -5.387 -0.802 1.00 98.19 90 LEU A N 1
ATOM 723 C CA . LEU A 1 90 ? 5.624 -4.098 -1.009 1.00 98.19 90 LEU A CA 1
ATOM 724 C C . LEU A 1 90 ? 4.723 -3.149 -1.793 1.00 98.19 90 LEU A C 1
ATOM 726 O O . LEU A 1 90 ? 4.349 -3.432 -2.925 1.00 98.19 90 LEU A O 1
ATOM 730 N N . ILE A 1 91 ? 4.462 -1.966 -1.242 1.00 98.12 91 ILE A N 1
ATOM 731 C CA . ILE A 1 91 ? 3.714 -0.909 -1.926 1.00 98.12 91 ILE A CA 1
ATOM 732 C C . ILE A 1 91 ? 4.656 0.225 -2.304 1.00 98.12 91 ILE A C 1
ATOM 734 O O . ILE A 1 91 ? 5.378 0.778 -1.461 1.00 98.12 91 ILE A O 1
ATOM 738 N N . HIS A 1 92 ? 4.616 0.643 -3.566 1.00 97.31 92 HIS A N 1
ATOM 739 C CA . HIS A 1 92 ? 5.387 1.790 -4.020 1.00 97.31 92 HIS A CA 1
ATOM 740 C C . HIS A 1 92 ? 4.560 2.813 -4.799 1.00 97.31 92 HIS A C 1
ATOM 742 O O . HIS A 1 92 ? 3.528 2.534 -5.401 1.00 97.31 92 HIS A O 1
ATOM 748 N N . CYS A 1 93 ? 5.039 4.054 -4.764 1.00 96.25 93 CYS A N 1
ATOM 749 C CA . CYS A 1 93 ? 4.603 5.119 -5.662 1.00 96.25 93 CYS A CA 1
ATOM 750 C C . CYS A 1 93 ? 5.838 5.920 -6.107 1.00 96.25 93 CYS A C 1
ATOM 752 O O . CYS A 1 93 ? 6.925 5.361 -6.102 1.00 96.25 93 CYS A O 1
ATOM 754 N N . ASN A 1 94 ? 5.739 7.212 -6.445 1.00 95.44 94 ASN A N 1
ATOM 755 C CA . ASN A 1 94 ? 6.927 8.010 -6.793 1.00 95.44 94 ASN A CA 1
ATOM 756 C C . ASN A 1 94 ? 7.882 8.190 -5.602 1.00 95.44 94 ASN A C 1
ATOM 758 O O . ASN A 1 94 ? 9.014 7.717 -5.633 1.00 95.44 94 ASN A O 1
ATOM 762 N N . ALA A 1 95 ? 7.425 8.846 -4.535 1.00 94.88 95 ALA A N 1
ATOM 763 C CA . ALA A 1 95 ? 8.259 9.153 -3.370 1.00 94.88 95 ALA A CA 1
ATOM 764 C C . ALA A 1 95 ? 8.182 8.073 -2.278 1.00 94.88 95 ALA A C 1
ATOM 766 O O . ALA A 1 95 ? 8.928 8.100 -1.300 1.00 94.88 95 ALA A O 1
ATOM 767 N N . GLY A 1 96 ? 7.244 7.136 -2.399 1.00 95.44 96 GLY A N 1
ATOM 768 C CA . GLY A 1 96 ? 6.630 6.516 -1.234 1.00 95.44 96 GLY A CA 1
ATOM 769 C C . GLY A 1 96 ? 5.765 7.581 -0.548 1.00 95.44 96 GLY A C 1
ATOM 770 O O . GLY A 1 96 ? 5.261 8.433 -1.237 1.00 95.44 96 GLY A O 1
ATOM 771 N N . ARG A 1 97 ? 5.616 7.703 0.758 1.00 95.75 97 ARG A N 1
ATOM 772 C CA . ARG A 1 97 ? 5.010 8.882 1.420 1.00 95.75 97 ARG A CA 1
ATOM 773 C C . ARG A 1 97 ? 3.493 9.010 1.232 1.00 95.75 97 ARG A C 1
ATOM 775 O O . ARG A 1 97 ? 2.800 8.663 2.175 1.00 95.75 97 ARG A O 1
ATOM 782 N N . ASN A 1 98 ? 2.980 9.491 0.096 1.00 96.88 98 ASN A N 1
ATOM 783 C CA . ASN A 1 98 ? 1.546 9.788 -0.074 1.00 96.88 98 ASN A CA 1
ATOM 784 C C . ASN A 1 98 ? 0.755 8.581 -0.573 1.00 96.88 98 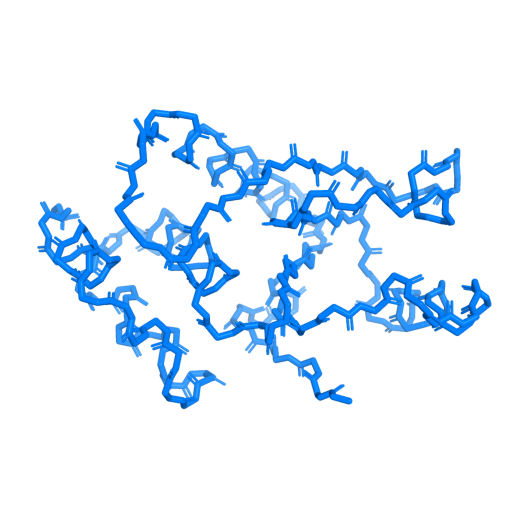ASN A C 1
ATOM 786 O O . ASN A 1 98 ? 0.243 7.829 0.239 1.00 96.88 98 ASN A O 1
ATOM 790 N N . ARG A 1 99 ? 0.695 8.345 -1.890 1.00 97.88 99 ARG A N 1
ATOM 791 C CA . ARG A 1 99 ? -0.127 7.268 -2.484 1.00 97.88 99 ARG A CA 1
ATOM 792 C C . ARG A 1 99 ? 0.139 5.886 -1.889 1.00 97.88 99 ARG A C 1
ATOM 794 O O . ARG A 1 99 ? -0.800 5.199 -1.518 1.00 97.88 99 ARG A O 1
ATOM 801 N N . SER A 1 100 ? 1.408 5.498 -1.738 1.00 97.62 100 SER A N 1
ATOM 802 C CA . SER A 1 100 ? 1.716 4.221 -1.085 1.00 97.62 100 SER A CA 1
ATOM 803 C C . SER A 1 100 ? 1.421 4.243 0.414 1.00 97.62 100 SER A C 1
ATOM 805 O O . SER A 1 100 ? 1.077 3.213 0.967 1.00 97.62 100 SER A O 1
ATOM 807 N N . GLY A 1 101 ? 1.507 5.408 1.066 1.00 98.12 101 GLY A N 1
ATOM 808 C CA . GLY A 1 101 ? 1.114 5.565 2.465 1.00 98.12 101 GLY A CA 1
ATOM 809 C C . GLY A 1 101 ? -0.391 5.409 2.668 1.00 98.12 101 GLY A C 1
ATOM 810 O O . GLY A 1 101 ? -0.786 4.738 3.609 1.00 98.12 101 GLY A O 1
ATOM 811 N N . LEU A 1 102 ? -1.214 5.959 1.769 1.00 98.56 102 LEU A N 1
ATOM 812 C CA . LEU A 1 102 ? -2.671 5.819 1.804 1.00 98.56 102 LEU A CA 1
ATOM 813 C C . LEU A 1 102 ? -3.077 4.342 1.774 1.00 98.56 102 LEU A C 1
ATOM 815 O O . LEU A 1 102 ? -3.793 3.895 2.661 1.00 98.56 102 LEU A O 1
ATOM 819 N N . VAL A 1 103 ? -2.560 3.567 0.813 1.00 98.56 103 VAL A N 1
ATOM 820 C CA . VAL A 1 103 ? -2.857 2.126 0.737 1.00 98.56 103 VAL A CA 1
ATOM 821 C C . VAL A 1 103 ? -2.313 1.387 1.964 1.00 98.56 103 VAL A C 1
ATOM 823 O O . VAL A 1 103 ? -3.027 0.577 2.547 1.00 98.56 103 VAL A O 1
ATOM 826 N N . SER A 1 104 ? -1.092 1.703 2.418 1.00 98.69 104 SER A N 1
ATOM 827 C CA . SER A 1 104 ? -0.552 1.131 3.658 1.00 98.69 104 SER A CA 1
ATOM 828 C C . SER A 1 104 ? -1.450 1.405 4.867 1.00 98.69 104 SER A C 1
ATOM 830 O O . SER A 1 104 ? -1.627 0.518 5.693 1.00 98.69 104 SER A O 1
ATOM 832 N N . ALA A 1 105 ? -2.021 2.608 4.985 1.00 98.75 105 ALA A N 1
ATOM 833 C CA . ALA A 1 105 ? -2.912 2.963 6.086 1.00 98.75 105 ALA A CA 1
ATOM 834 C C . ALA A 1 105 ? -4.220 2.170 6.022 1.00 98.75 105 ALA A C 1
ATOM 836 O O . ALA A 1 105 ? -4.647 1.649 7.043 1.00 98.75 105 ALA A O 1
ATOM 837 N N . LEU A 1 106 ? -4.810 1.997 4.838 1.00 98.75 106 LEU A N 1
ATOM 838 C CA . LEU A 1 106 ? -6.012 1.172 4.675 1.00 98.75 106 LEU A CA 1
ATOM 839 C C . LEU A 1 106 ? -5.763 -0.294 5.059 1.00 98.75 106 LEU A C 1
ATOM 841 O O . LEU A 1 106 ? -6.572 -0.890 5.766 1.00 98.75 106 LEU A O 1
ATOM 845 N N . ILE A 1 107 ? -4.607 -0.850 4.687 1.00 98.81 107 ILE A N 1
ATOM 846 C CA . ILE A 1 107 ? -4.214 -2.205 5.102 1.00 98.81 107 ILE A CA 1
ATOM 847 C C . ILE A 1 107 ? -4.013 -2.280 6.617 1.00 98.81 107 ILE A C 1
ATOM 849 O O . ILE A 1 107 ? -4.516 -3.197 7.254 1.00 98.81 107 ILE A O 1
ATOM 853 N N . VAL A 1 108 ? -3.289 -1.325 7.212 1.00 98.81 108 VAL A N 1
ATOM 854 C CA . VAL A 1 108 ? -3.066 -1.259 8.668 1.00 98.81 108 VAL A CA 1
ATOM 855 C C . VAL A 1 108 ? -4.396 -1.167 9.418 1.00 98.81 108 VAL A C 1
ATOM 857 O O . VAL A 1 108 ? -4.566 -1.844 10.432 1.00 98.81 108 VAL A O 1
ATO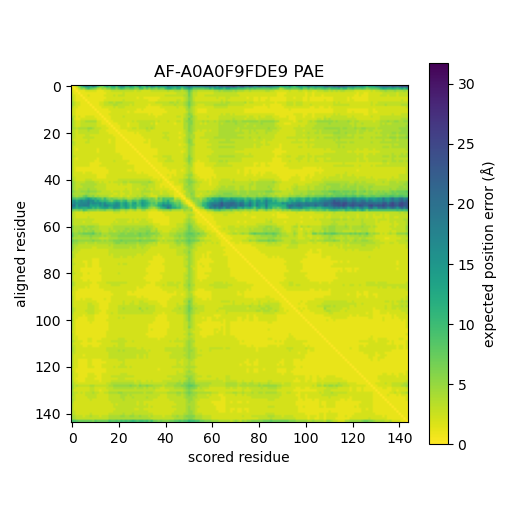M 860 N N . ARG A 1 109 ? -5.336 -0.368 8.900 1.00 98.62 109 ARG A N 1
ATOM 861 C CA . ARG A 1 109 ? -6.694 -0.222 9.425 1.00 98.62 109 ARG A CA 1
ATOM 862 C C . ARG A 1 109 ? -7.396 -1.575 9.491 1.00 98.62 109 ARG A C 1
ATOM 864 O O . ARG A 1 109 ? -7.810 -1.982 10.570 1.00 98.62 109 ARG A O 1
ATOM 871 N N . GLY A 1 110 ? -7.473 -2.286 8.364 1.00 98.44 110 GLY A N 1
ATOM 872 C CA . GLY A 1 110 ? -8.111 -3.603 8.299 1.00 98.44 110 GLY A CA 1
ATOM 873 C C . GLY A 1 110 ? -7.375 -4.676 9.109 1.00 98.44 110 GLY A C 1
ATOM 874 O O . GLY A 1 110 ? -8.014 -5.497 9.754 1.00 98.44 110 GLY A O 1
ATOM 875 N N . TYR A 1 111 ? -6.040 -4.640 9.144 1.00 98.62 111 TYR A N 1
ATOM 876 C CA . TYR A 1 111 ? -5.222 -5.615 9.872 1.00 98.62 111 TYR A CA 1
ATOM 877 C C . TYR A 1 111 ? -5.420 -5.543 11.391 1.00 98.62 111 TYR A C 1
ATOM 879 O O . TYR A 1 111 ? -5.489 -6.577 12.051 1.00 98.62 111 TYR A O 1
ATOM 887 N N . TYR A 1 112 ? -5.486 -4.334 11.957 1.00 98.38 112 TYR A N 1
ATOM 888 C CA . TYR A 1 112 ? -5.685 -4.143 13.398 1.00 98.38 112 TYR A CA 1
ATOM 889 C C . TYR A 1 112 ? -7.144 -3.889 13.792 1.00 98.38 112 TYR A C 1
ATOM 891 O O . TYR A 1 112 ? -7.425 -3.813 14.985 1.00 98.38 112 TYR A O 1
ATOM 899 N N . ASN A 1 113 ? -8.050 -3.758 12.819 1.00 98.00 113 ASN A N 1
ATOM 900 C CA . ASN A 1 113 ? -9.439 -3.347 13.024 1.00 98.00 113 ASN A CA 1
ATOM 901 C C . ASN A 1 113 ? -9.554 -2.057 13.864 1.00 98.00 113 ASN A C 1
ATOM 903 O O . ASN A 1 113 ? -10.231 -2.018 14.889 1.00 98.00 113 ASN A O 1
ATOM 907 N N . ILE A 1 114 ? -8.829 -1.022 13.437 1.00 98.50 114 ILE A N 1
ATOM 908 C CA . ILE A 1 114 ? -8.760 0.301 14.085 1.00 98.50 114 ILE A CA 1
ATOM 909 C C . ILE A 1 114 ? -9.414 1.370 13.209 1.00 98.50 114 ILE A C 1
ATOM 911 O O . ILE A 1 114 ? -9.700 1.115 12.039 1.00 98.50 114 ILE A O 1
ATOM 915 N N . SER A 1 115 ? -9.596 2.577 13.739 1.00 98.69 115 SER A N 1
ATOM 916 C CA . SER A 1 115 ? -10.099 3.711 12.959 1.00 98.69 115 SER A CA 1
ATOM 917 C C . SER A 1 115 ? -9.097 4.186 11.905 1.00 98.69 115 SER A C 1
ATOM 919 O O . SER A 1 1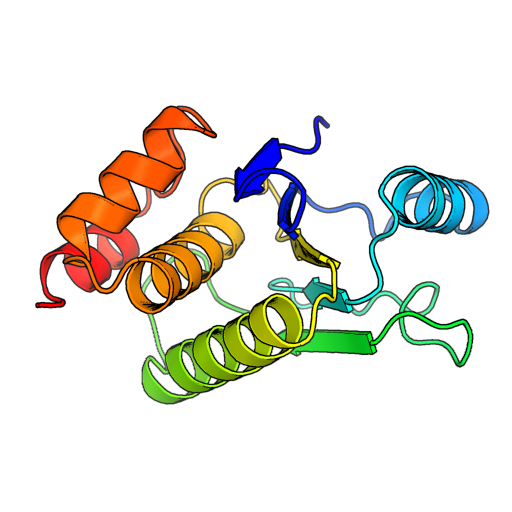15 ? -7.883 3.941 11.986 1.00 98.69 115 SER A O 1
ATOM 921 N N . GLY A 1 116 ? -9.574 4.923 10.899 1.00 98.56 116 GLY A N 1
ATOM 922 C CA . GLY A 1 116 ? -8.672 5.468 9.884 1.00 98.56 116 GLY A CA 1
ATOM 923 C C . GLY A 1 116 ? -7.707 6.531 10.434 1.00 98.56 116 GLY A C 1
ATOM 924 O O . GLY A 1 116 ? -6.549 6.582 10.006 1.00 98.56 116 GLY A O 1
ATOM 925 N N . GLN A 1 117 ? -8.109 7.290 11.461 1.00 98.50 117 GLN A N 1
ATOM 926 C CA . GLN A 1 117 ? -7.222 8.210 12.185 1.00 98.50 117 GLN A CA 1
ATOM 927 C C . GLN A 1 117 ? -6.067 7.469 12.881 1.00 98.50 117 GLN A C 1
ATOM 929 O O . GLN A 1 117 ? -4.908 7.899 12.812 1.00 98.50 117 GLN A O 1
ATOM 934 N N . GLU A 1 118 ? -6.354 6.349 13.546 1.00 98.75 118 GLU A N 1
ATOM 935 C CA . GLU A 1 118 ? -5.333 5.532 14.207 1.00 98.75 118 GLU A CA 1
ATOM 936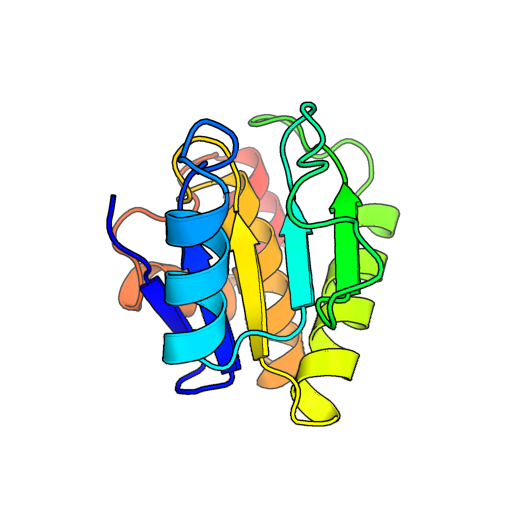 C C . GLU A 1 118 ? -4.372 4.907 13.193 1.00 98.75 118 GLU A C 1
ATOM 938 O O . GLU A 1 118 ? -3.155 4.905 13.415 1.00 98.75 118 GLU A O 1
ATOM 943 N N . ALA A 1 119 ? -4.891 4.449 12.051 1.00 98.75 119 ALA A N 1
ATOM 944 C CA . ALA A 1 119 ? -4.084 3.913 10.963 1.00 98.75 119 ALA A CA 1
ATOM 945 C C . ALA A 1 119 ? -3.165 4.974 10.328 1.00 98.75 119 ALA A C 1
ATOM 947 O O . ALA A 1 119 ? -1.976 4.715 10.111 1.00 98.75 119 ALA A O 1
ATOM 948 N N . LEU A 1 120 ? -3.670 6.193 10.098 1.00 98.62 120 LEU A N 1
ATOM 949 C CA . LEU A 1 120 ? -2.875 7.341 9.647 1.00 98.62 120 LEU A CA 1
ATOM 950 C C . LEU A 1 120 ? -1.708 7.612 10.608 1.00 98.62 120 LEU A C 1
ATOM 952 O O . LEU A 1 120 ? -0.546 7.701 10.192 1.00 98.62 120 LEU A O 1
ATOM 956 N N . ASN A 1 121 ? -2.002 7.673 11.907 1.00 98.50 121 ASN A N 1
ATOM 957 C CA . ASN A 1 121 ? -0.999 7.893 12.946 1.00 98.50 121 ASN A CA 1
ATOM 958 C C . ASN A 1 121 ? 0.023 6.752 13.007 1.00 98.50 121 ASN A C 1
ATOM 960 O O . ASN A 1 121 ? 1.223 6.997 13.147 1.00 98.50 121 ASN A O 1
ATOM 964 N N . TYR A 1 122 ? -0.421 5.505 12.850 1.00 98.69 122 TYR A N 1
ATOM 965 C CA . TYR A 1 122 ? 0.458 4.341 12.796 1.00 98.69 122 TYR A CA 1
ATOM 966 C C . TYR A 1 122 ? 1.467 4.443 11.650 1.00 98.69 122 TYR A C 1
ATOM 968 O O . TYR A 1 122 ? 2.677 4.333 11.876 1.00 98.69 122 TYR A O 1
ATOM 976 N N . VAL A 1 123 ? 0.995 4.702 10.427 1.00 98.50 123 VAL A N 1
ATOM 977 C CA . VAL A 1 123 ? 1.870 4.807 9.252 1.00 98.50 123 VAL A CA 1
ATOM 978 C C . VAL A 1 123 ? 2.855 5.964 9.410 1.00 98.50 123 VAL A C 1
ATOM 980 O O . VAL A 1 123 ? 4.032 5.800 9.095 1.00 98.50 123 VAL A O 1
ATOM 983 N N . ARG A 1 124 ? 2.428 7.101 9.973 1.00 98.25 124 ARG A N 1
ATOM 984 C CA . ARG A 1 124 ? 3.310 8.248 10.252 1.00 98.25 124 ARG A CA 1
ATOM 985 C C . ARG A 1 124 ? 4.402 7.946 11.275 1.00 98.25 124 ARG A C 1
ATOM 987 O O . ARG A 1 124 ? 5.516 8.439 11.115 1.00 98.25 124 ARG A O 1
ATOM 994 N N . ARG A 1 125 ? 4.133 7.107 12.283 1.00 98.12 125 ARG A N 1
ATOM 995 C CA . ARG A 1 125 ? 5.169 6.645 13.227 1.00 98.12 125 ARG A CA 1
ATOM 996 C C . ARG A 1 125 ? 6.221 5.772 12.540 1.00 98.12 125 ARG A C 1
ATOM 998 O O . ARG A 1 125 ? 7.405 5.903 12.830 1.00 98.12 125 ARG A O 1
ATOM 1005 N N . LYS A 1 126 ? 5.807 4.896 11.619 1.00 97.94 126 LYS A N 1
ATOM 1006 C CA . LYS A 1 126 ? 6.716 4.013 10.858 1.00 97.94 126 LYS A CA 1
ATOM 1007 C C . LYS A 1 126 ? 7.479 4.753 9.766 1.00 97.94 126 LYS A C 1
ATOM 1009 O O . LYS A 1 126 ? 8.642 4.463 9.483 1.00 97.94 126 LYS A O 1
ATOM 1014 N N . ARG A 1 127 ? 6.822 5.731 9.156 1.00 96.31 127 ARG A N 1
ATOM 1015 C CA . ARG A 1 127 ? 7.361 6.581 8.110 1.00 96.31 127 ARG A CA 1
ATOM 1016 C C . ARG A 1 127 ? 6.982 8.036 8.393 1.00 96.31 127 ARG A C 1
ATOM 1018 O O . ARG A 1 127 ? 5.908 8.476 7.973 1.00 96.31 127 ARG A O 1
ATOM 1025 N N . PRO A 1 128 ? 7.877 8.804 9.036 1.00 95.19 128 PRO A N 1
ATOM 1026 C CA . PRO A 1 128 ? 7.636 10.209 9.323 1.00 95.19 128 PRO A CA 1
ATOM 1027 C C . PRO A 1 128 ? 7.211 10.990 8.080 1.00 95.19 128 PRO A C 1
ATOM 1029 O O . PRO A 1 128 ? 7.744 10.794 6.984 1.00 95.19 128 PRO A O 1
ATOM 1032 N N . GLN A 1 129 ? 6.236 11.878 8.271 1.00 92.69 129 GLN A N 1
ATOM 1033 C CA . GLN A 1 129 ? 5.649 12.724 7.230 1.00 92.69 129 GLN A CA 1
ATOM 1034 C C . GLN A 1 129 ? 4.905 11.971 6.104 1.00 92.69 129 GLN A C 1
ATOM 1036 O O . GLN A 1 129 ? 4.612 12.559 5.061 1.00 92.69 129 GLN A O 1
ATOM 1041 N N . ALA A 1 130 ? 4.597 10.680 6.270 1.00 96.38 130 ALA A N 1
ATOM 1042 C CA . ALA A 1 130 ? 3.714 9.965 5.351 1.00 96.38 130 ALA A CA 1
ATOM 1043 C C . ALA A 1 130 ? 2.308 10.584 5.315 1.00 96.38 130 ALA A C 1
ATOM 1045 O O . ALA A 1 130 ? 1.824 11.098 6.324 1.00 96.38 130 ALA A O 1
ATOM 1046 N N . ILE A 1 131 ? 1.667 10.487 4.144 1.00 97.38 131 ILE A N 1
ATOM 1047 C CA . ILE A 1 131 ? 0.288 10.926 3.899 1.00 97.38 131 ILE A CA 1
ATOM 1048 C C . ILE A 1 131 ? 0.121 12.406 4.275 1.00 97.38 131 ILE A C 1
ATOM 1050 O O . ILE A 1 131 ? -0.516 12.743 5.259 1.00 97.38 131 ILE A O 1
ATOM 1054 N N . ALA A 1 132 ? 0.766 13.291 3.518 1.00 96.19 132 ALA A N 1
ATOM 1055 C CA . ALA A 1 132 ? 0.694 14.748 3.691 1.00 96.19 132 ALA A CA 1
ATOM 1056 C C . ALA A 1 132 ? -0.228 15.413 2.653 1.00 96.19 132 ALA A C 1
ATOM 1058 O O . ALA A 1 132 ? -0.123 16.606 2.385 1.00 96.19 132 ALA A O 1
ATOM 1059 N N . ASN A 1 133 ? -1.036 14.606 1.966 1.00 97.25 133 ASN A N 1
ATOM 1060 C CA . ASN A 1 133 ? -2.036 15.086 1.032 1.00 97.25 133 ASN A CA 1
ATOM 1061 C C . ASN A 1 133 ? -3.353 15.266 1.807 1.00 97.25 133 ASN A C 1
ATOM 1063 O O . ASN A 1 133 ? -3.891 14.252 2.262 1.00 97.25 133 ASN A O 1
ATOM 1067 N N . PRO A 1 134 ? -3.910 16.489 1.883 1.00 97.62 134 PRO A N 1
ATOM 1068 C CA . PRO A 1 134 ? -5.098 16.772 2.687 1.00 97.62 134 PRO A CA 1
ATOM 1069 C C . PRO A 1 134 ? -6.317 15.929 2.307 1.00 97.62 134 PRO A C 1
ATOM 1071 O O . PRO A 1 134 ? -7.126 15.583 3.158 1.00 97.62 134 PRO A O 1
ATOM 1074 N N . HIS A 1 135 ? -6.454 15.557 1.029 1.00 98.06 135 HIS A N 1
ATOM 1075 C CA . HIS A 1 135 ? -7.557 14.702 0.589 1.00 98.06 135 HIS A CA 1
ATOM 1076 C C . HIS A 1 135 ? -7.428 13.270 1.110 1.00 98.06 135 HIS A C 1
ATOM 1078 O O . HIS A 1 135 ? -8.437 12.608 1.319 1.00 98.06 135 HIS A O 1
ATOM 1084 N N . PHE A 1 136 ? -6.201 12.781 1.300 1.00 98.12 136 PHE A N 1
ATOM 1085 C CA . PHE A 1 136 ? -5.954 11.447 1.846 1.00 98.12 136 PHE A CA 1
ATOM 1086 C C . PHE A 1 136 ? -6.098 11.434 3.363 1.00 98.12 136 PHE A C 1
ATOM 1088 O O . PHE A 1 136 ? -6.615 10.464 3.903 1.00 98.12 136 PHE A O 1
ATOM 1095 N N . GLU A 1 137 ? -5.665 12.506 4.029 1.00 98.31 137 GLU A N 1
ATOM 1096 C CA . GLU A 1 137 ? -5.884 12.708 5.463 1.00 98.31 137 GLU A CA 1
ATOM 1097 C C . GLU A 1 137 ? -7.378 12.733 5.766 1.00 98.31 137 GLU A C 1
ATOM 1099 O O . GLU A 1 137 ? -7.862 11.832 6.440 1.00 98.31 137 GLU A O 1
ATOM 1104 N N . ALA A 1 138 ? -8.123 13.651 5.142 1.00 98.19 138 ALA A N 1
ATOM 1105 C CA . ALA A 1 138 ? -9.564 13.773 5.346 1.00 98.19 138 ALA A CA 1
ATOM 1106 C C . ALA A 1 138 ? -10.322 12.478 5.012 1.00 98.19 138 ALA A C 1
ATOM 1108 O O . ALA A 1 138 ? -11.288 12.132 5.685 1.00 98.19 138 ALA A O 1
ATOM 1109 N N . TYR A 1 139 ? -9.884 11.745 3.981 1.00 98.31 139 TYR A N 1
ATOM 1110 C CA . TYR A 1 139 ? -10.478 10.452 3.655 1.00 98.31 139 TYR A CA 1
ATOM 1111 C C . TYR A 1 139 ? -10.271 9.427 4.770 1.00 98.31 139 TYR A C 1
ATOM 1113 O O . TYR A 1 139 ? -11.236 8.797 5.180 1.00 98.31 139 TYR A O 1
ATOM 1121 N N . LEU A 1 140 ? -9.039 9.268 5.266 1.00 98.25 140 LEU A N 1
ATOM 1122 C CA . LEU A 1 140 ? -8.732 8.325 6.343 1.00 98.25 140 LEU A CA 1
ATOM 1123 C C . LEU A 1 140 ? -9.409 8.731 7.655 1.00 98.25 140 LEU A C 1
ATOM 1125 O O . LEU A 1 140 ? -9.963 7.883 8.337 1.00 98.25 140 LEU A O 1
ATOM 1129 N N . GLU A 1 141 ? -9.394 10.011 8.003 1.00 98.00 141 GLU A N 1
ATOM 1130 C CA . GLU A 1 141 ? -10.011 10.529 9.230 1.00 98.00 141 GLU A CA 1
ATOM 1131 C C . GLU A 1 141 ? -11.537 10.365 9.234 1.00 98.00 141 GLU A C 1
ATOM 1133 O O . GLU A 1 141 ? -12.134 10.224 10.296 1.00 98.00 141 GLU A O 1
ATOM 1138 N N . GLY A 1 142 ? -12.163 10.325 8.053 1.00 97.44 142 GLY A N 1
ATOM 1139 C CA . GLY A 1 142 ? -13.588 10.039 7.898 1.00 97.44 142 GLY A CA 1
ATOM 1140 C C . GLY A 1 142 ? -13.966 8.555 7.980 1.00 97.44 142 GLY A C 1
ATOM 1141 O O . GLY A 1 142 ? -15.156 8.245 7.941 1.00 97.44 142 GLY A O 1
ATOM 1142 N N . LEU A 1 143 ? -12.998 7.632 8.059 1.00 96.69 143 LEU A N 1
ATOM 1143 C CA . LEU A 1 143 ? -13.281 6.203 8.212 1.00 96.69 143 LEU A CA 1
ATOM 1144 C C . LEU A 1 143 ? -13.451 5.841 9.695 1.00 96.69 143 LEU A C 1
ATOM 1146 O O . LEU A 1 143 ? -12.583 6.212 10.494 1.00 96.69 143 LEU A O 1
ATOM 1150 N N . PRO A 1 144 ? -14.501 5.072 10.049 1.00 92.31 144 PRO A N 1
ATOM 1151 C CA . PRO A 1 144 ? -14.718 4.620 11.419 1.00 92.31 144 PRO A CA 1
ATOM 1152 C C . PRO A 1 144 ? -13.598 3.693 11.892 1.00 92.31 144 PRO A C 1
ATOM 1154 O O . PRO A 1 144 ? -12.932 3.056 11.031 1.00 92.31 144 PRO A O 1
#

Radius of gyration: 13.96 Å; Cα contacts (8 Å, |Δi|>4): 258; chains: 1; bounding box: 34×32×31 Å

Solvent-accessible surface area (backbone atoms only 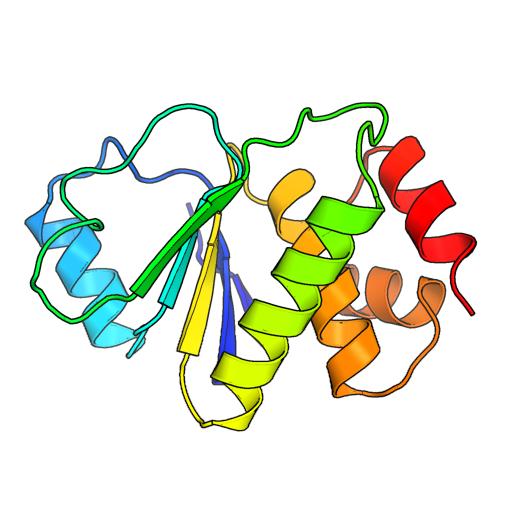— not comparable to full-atom values): 7762 Å² total; per-residue (Å²): 135,72,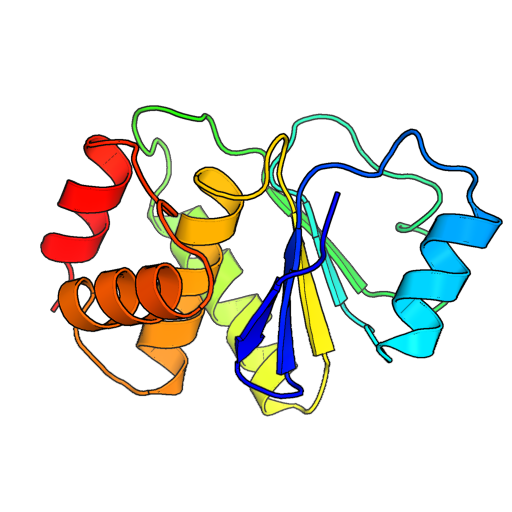77,34,62,64,42,88,91,34,34,35,39,21,36,60,58,75,91,49,60,59,68,62,52,54,48,53,34,55,76,74,54,44,36,30,41,37,36,30,45,90,70,83,45,75,80,52,65,41,94,72,75,30,50,67,45,78,57,63,59,69,96,54,71,81,86,55,66,66,63,52,48,55,48,24,54,52,54,38,51,42,39,75,74,69,38,17,38,36,28,23,15,73,77,15,43,36,69,23,33,51,47,51,20,51,27,47,14,66,74,68,72,47,33,23,52,56,15,48,52,51,45,25,72,54,37,76,78,32,46,78,45,69,54,53,43,54,52,31,57,70,38,102